Protein AF-A0A392RYG5-F1 (afdb_monomer_lite)

Secondary structure (DSSP, 8-state):
-----PPPBPGGG--TT-S---B-EEEEEEEEEEETTEEEEEEEEEES--

pLDDT: mean 88.22, std 14.34, range [43.12, 97.75]

Structure (mmCIF, N/CA/C/O backbone):
data_AF-A0A392RYG5-F1
#
_entry.id   AF-A0A392RYG5-F1
#
loop_
_atom_site.group_PDB
_atom_site.id
_atom_site.type_symbol
_atom_site.label_atom_id
_atom_site.label_alt_id
_atom_site.label_comp_id
_atom_site.label_asym_id
_atom_site.label_entity_id
_atom_site.label_seq_id
_atom_site.pdbx_PDB_ins_code
_atom_site.Cartn_x
_atom_site.Cartn_y
_atom_site.Cartn_z
_atom_site.occupancy
_atom_site.B_iso_or_equiv
_atom_site.auth_seq_id
_atom_site.auth_comp_id
_atom_site.auth_asym_id
_atom_site.auth_atom_id
_atom_site.pdbx_PDB_model_num
ATOM 1 N N . ILE A 1 1 ? 11.973 22.342 -21.974 1.00 51.44 1 ILE A N 1
ATOM 2 C CA . ILE A 1 1 ? 12.334 21.486 -20.817 1.00 51.44 1 ILE A CA 1
ATOM 3 C C . ILE A 1 1 ? 11.720 20.121 -21.094 1.00 51.44 1 ILE A C 1
ATOM 5 O O . ILE A 1 1 ? 10.498 20.073 -21.168 1.00 51.44 1 ILE A O 1
ATOM 9 N N . PRO A 1 2 ? 12.487 19.053 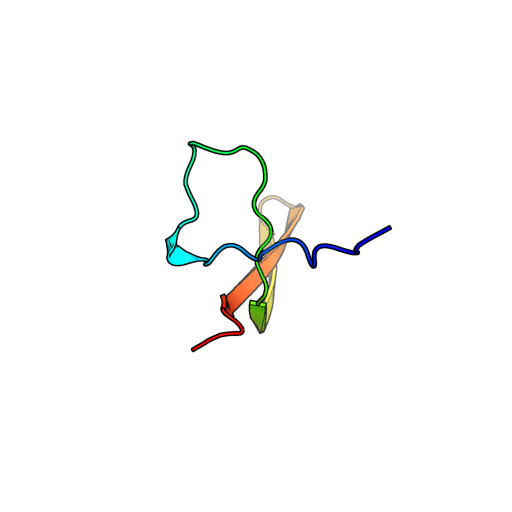-21.370 1.00 43.12 2 PRO A N 1
ATOM 10 C CA . PRO A 1 2 ? 11.875 17.761 -21.635 1.00 43.12 2 PRO A CA 1
ATOM 11 C C . PRO A 1 2 ? 11.278 17.248 -20.322 1.00 43.12 2 PRO A C 1
ATOM 13 O O . PRO A 1 2 ? 11.992 17.012 -19.349 1.00 43.12 2 PRO A O 1
ATOM 16 N N . THR A 1 3 ? 9.957 17.121 -20.270 1.00 53.12 3 THR A N 1
ATOM 17 C CA . THR A 1 3 ? 9.251 16.427 -19.195 1.00 53.12 3 THR A CA 1
ATOM 18 C C . THR A 1 3 ? 9.555 14.940 -19.323 1.00 53.12 3 THR A C 1
ATOM 20 O O . THR A 1 3 ? 8.813 14.206 -19.969 1.00 53.12 3 THR A O 1
ATOM 23 N N . MET A 1 4 ? 10.670 14.492 -18.735 1.00 56.88 4 MET A N 1
ATOM 24 C CA . MET A 1 4 ? 10.863 13.075 -18.426 1.00 56.88 4 MET A CA 1
ATOM 25 C C . MET A 1 4 ? 9.670 12.661 -17.569 1.00 56.88 4 MET A C 1
ATOM 27 O O . MET A 1 4 ? 9.561 13.064 -16.407 1.00 56.88 4 MET A O 1
ATOM 31 N N . SER A 1 5 ? 8.745 11.892 -18.140 1.00 59.16 5 SER A N 1
ATOM 32 C CA . SER A 1 5 ? 7.736 11.201 -17.352 1.00 59.16 5 SER A CA 1
ATOM 33 C C . SER A 1 5 ? 8.504 10.323 -16.370 1.00 59.16 5 SER A C 1
ATOM 35 O O . SER A 1 5 ? 9.096 9.327 -16.781 1.00 59.16 5 SER A O 1
ATOM 37 N N . ARG A 1 6 ? 8.607 10.746 -15.101 1.00 65.00 6 ARG A N 1
ATOM 38 C CA . ARG A 1 6 ? 9.330 9.990 -14.067 1.00 65.00 6 ARG A CA 1
ATOM 39 C C . ARG A 1 6 ? 8.860 8.541 -14.136 1.00 65.00 6 ARG A C 1
ATOM 41 O O . ARG A 1 6 ? 7.664 8.317 -13.908 1.00 65.00 6 ARG A O 1
ATOM 48 N N . ALA A 1 7 ? 9.784 7.638 -14.472 1.00 79.25 7 ALA A N 1
ATOM 49 C CA . ALA A 1 7 ? 9.536 6.208 -14.552 1.00 79.25 7 ALA A CA 1
ATOM 50 C C . ALA A 1 7 ? 8.857 5.739 -13.264 1.00 79.25 7 ALA A C 1
ATOM 52 O O . ALA A 1 7 ? 9.120 6.277 -12.183 1.00 79.25 7 ALA A O 1
ATOM 53 N N . VAL A 1 8 ? 7.923 4.812 -13.417 1.00 88.62 8 VAL A N 1
ATOM 54 C CA . VAL A 1 8 ? 7.231 4.191 -12.293 1.00 88.62 8 VAL A CA 1
ATOM 55 C C . VAL A 1 8 ? 7.970 2.909 -11.941 1.00 88.62 8 VAL A C 1
ATOM 57 O O . VAL A 1 8 ? 8.450 2.207 -12.829 1.00 88.62 8 VAL A O 1
ATOM 60 N N . ASP A 1 9 ? 8.117 2.659 -10.650 1.00 92.06 9 ASP A N 1
ATOM 61 C CA . ASP A 1 9 ? 8.692 1.433 -10.115 1.00 92.06 9 ASP A CA 1
ATOM 62 C C . ASP A 1 9 ? 7.611 0.326 -10.124 1.00 92.06 9 ASP A C 1
ATOM 64 O O . ASP A 1 9 ? 6.425 0.643 -9.989 1.00 92.06 9 ASP A O 1
ATOM 68 N N . ASN A 1 10 ? 7.994 -0.952 -10.262 1.00 92.69 10 ASN A N 1
ATOM 69 C CA . ASN A 1 10 ? 7.049 -2.066 -10.078 1.00 92.69 10 ASN A CA 1
ATOM 70 C C . ASN A 1 10 ? 6.886 -2.378 -8.589 1.00 92.69 10 ASN A C 1
ATOM 72 O O . ASN A 1 10 ? 7.858 -2.302 -7.831 1.00 92.69 10 ASN A O 1
ATOM 76 N N . ILE A 1 11 ? 5.708 -2.853 -8.179 1.00 94.06 11 ILE A N 1
ATOM 77 C CA . ILE A 1 11 ? 5.461 -3.269 -6.787 1.00 94.06 11 ILE A CA 1
ATOM 78 C C . ILE A 1 11 ? 6.462 -4.345 -6.338 1.00 94.06 11 ILE A C 1
ATOM 80 O O . ILE A 1 11 ? 6.967 -4.288 -5.218 1.00 94.06 11 ILE A O 1
ATOM 84 N N . LYS A 1 12 ? 6.802 -5.298 -7.217 1.00 94.06 12 LYS A N 1
ATOM 85 C CA . LYS A 1 12 ? 7.736 -6.400 -6.904 1.00 94.06 12 LYS A CA 1
ATOM 86 C C . LYS A 1 12 ? 9.157 -5.941 -6.554 1.00 94.06 12 LYS A C 1
ATOM 88 O O . LYS A 1 12 ? 9.915 -6.717 -5.981 1.00 94.06 12 LYS A O 1
ATOM 93 N N . ASP A 1 13 ? 9.523 -4.720 -6.938 1.00 93.12 13 ASP A N 1
ATOM 94 C CA . ASP A 1 13 ? 10.871 -4.190 -6.749 1.00 93.12 13 ASP A CA 1
ATOM 95 C C . ASP A 1 13 ? 11.000 -3.418 -5.420 1.00 93.12 13 ASP A C 1
ATOM 97 O O . ASP A 1 13 ? 12.119 -3.089 -5.025 1.00 93.12 13 ASP A O 1
ATOM 101 N N . ILE A 1 14 ? 9.890 -3.162 -4.707 1.00 94.12 14 ILE A N 1
ATOM 102 C CA . ILE A 1 14 ? 9.875 -2.435 -3.429 1.00 94.12 14 ILE A CA 1
ATOM 103 C C . ILE A 1 14 ? 10.728 -3.164 -2.388 1.00 94.12 14 ILE A C 1
ATOM 105 O O . ILE A 1 14 ? 10.551 -4.350 -2.116 1.00 94.12 14 ILE A O 1
ATOM 109 N N . ASN A 1 15 ? 11.659 -2.424 -1.789 1.00 95.56 15 ASN A N 1
ATOM 110 C CA . ASN A 1 15 ? 12.553 -2.900 -0.741 1.00 95.56 15 ASN A CA 1
ATOM 111 C C . ASN A 1 15 ? 13.130 -1.725 0.072 1.00 95.56 15 ASN A C 1
ATOM 113 O O . ASN A 1 15 ? 12.934 -0.558 -0.273 1.00 95.56 15 ASN A O 1
ATOM 117 N N . ASP A 1 16 ? 13.918 -2.049 1.099 1.00 96.69 16 ASP A N 1
ATOM 118 C CA . ASP A 1 16 ? 14.468 -1.078 2.057 1.00 96.69 16 ASP A CA 1
ATOM 119 C C . ASP A 1 16 ? 15.715 -0.316 1.562 1.00 96.69 16 ASP A C 1
ATOM 121 O O . ASP A 1 16 ? 16.284 0.490 2.294 1.00 96.69 16 ASP A O 1
ATOM 125 N N . LYS A 1 17 ? 16.184 -0.537 0.325 1.00 95.88 17 LYS A N 1
ATOM 126 C CA . LYS A 1 17 ? 17.381 0.144 -0.218 1.00 95.88 17 LYS A CA 1
ATOM 127 C C . LYS A 1 17 ? 17.106 1.577 -0.687 1.00 95.88 17 LYS A C 1
ATOM 129 O O . LYS A 1 17 ? 18.046 2.292 -1.030 1.00 95.88 17 LYS A O 1
ATOM 134 N N . LYS A 1 18 ? 15.837 1.984 -0.766 1.00 91.75 18 LYS A N 1
ATOM 135 C CA . LYS A 1 18 ? 15.379 3.295 -1.246 1.00 91.75 18 LYS A CA 1
ATOM 136 C C . LYS A 1 18 ? 14.284 3.803 -0.313 1.00 91.75 18 LYS A C 1
ATOM 138 O O . LYS A 1 18 ? 13.368 3.059 0.012 1.00 91.75 18 LYS A O 1
ATOM 143 N N . GLU A 1 19 ? 14.348 5.080 0.056 1.00 91.00 19 GLU A N 1
ATOM 144 C CA . GLU A 1 19 ? 13.381 5.684 0.986 1.00 91.00 19 GLU A CA 1
ATOM 145 C C . GLU A 1 19 ? 12.009 5.963 0.353 1.00 91.00 19 GLU A C 1
ATOM 147 O O . GLU A 1 19 ? 10.992 5.931 1.039 1.00 91.00 19 GLU A O 1
ATOM 152 N N . VAL A 1 20 ? 11.960 6.257 -0.953 1.00 92.25 20 VAL A N 1
ATOM 153 C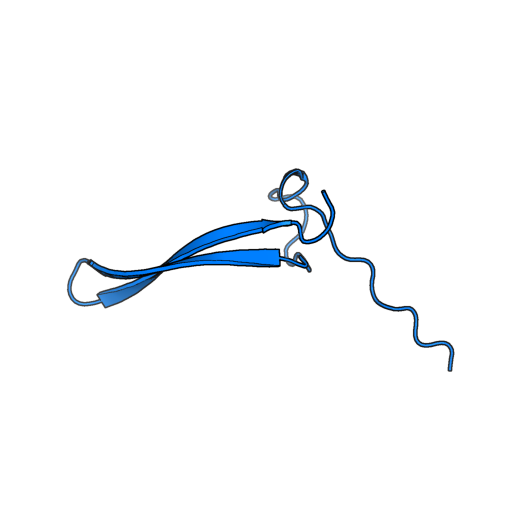 CA . VAL A 1 20 ? 10.727 6.681 -1.636 1.00 92.25 20 VAL A CA 1
ATOM 154 C C . VAL A 1 20 ? 10.555 5.946 -2.957 1.00 92.25 20 VAL A C 1
ATOM 156 O O . VAL A 1 20 ? 11.394 6.055 -3.848 1.00 92.25 20 VAL A O 1
ATOM 159 N N . TRP A 1 21 ? 9.424 5.267 -3.121 1.00 92.00 21 TRP A N 1
ATOM 160 C CA . TRP A 1 21 ? 9.035 4.570 -4.348 1.00 92.00 21 TRP A CA 1
ATOM 161 C C . TRP A 1 21 ? 7.900 5.316 -5.050 1.00 92.00 21 TRP A C 1
ATO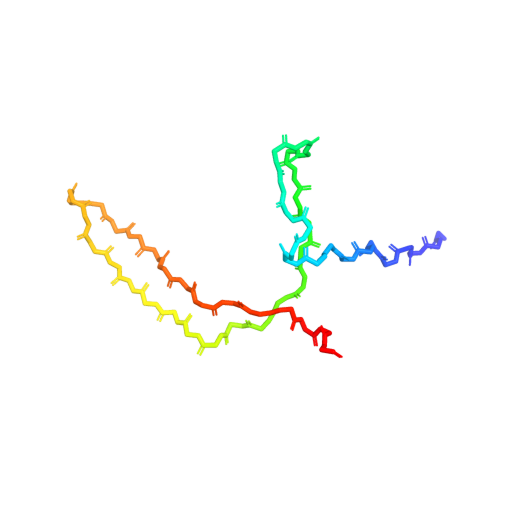M 163 O O . TRP A 1 21 ? 7.017 5.870 -4.395 1.00 92.00 21 TRP A O 1
ATOM 173 N N . LYS A 1 22 ? 7.912 5.347 -6.386 1.00 92.12 22 LYS A N 1
ATOM 174 C CA . LYS A 1 22 ? 6.811 5.901 -7.180 1.00 92.12 22 LYS A CA 1
ATOM 175 C C . LYS A 1 22 ? 6.201 4.781 -8.010 1.00 92.12 22 LYS A C 1
ATOM 177 O O . LYS A 1 22 ? 6.673 4.509 -9.106 1.00 92.12 22 LYS A O 1
ATOM 182 N N . VAL A 1 23 ? 5.131 4.179 -7.512 1.00 93.12 23 VAL A N 1
ATOM 183 C CA . VAL A 1 23 ? 4.411 3.102 -8.203 1.00 93.12 23 VAL A CA 1
ATOM 184 C C . VAL A 1 23 ? 3.175 3.637 -8.922 1.00 93.12 23 VAL A C 1
ATOM 186 O O . VAL A 1 23 ? 2.522 4.567 -8.445 1.00 93.12 23 VAL A O 1
ATOM 189 N N . ALA A 1 24 ? 2.849 3.061 -10.077 1.00 93.38 24 ALA A N 1
ATOM 190 C CA . ALA A 1 24 ? 1.553 3.261 -10.712 1.00 93.38 24 ALA A CA 1
ATOM 191 C C . ALA A 1 24 ? 0.709 2.016 -10.485 1.00 93.38 24 ALA A C 1
ATOM 193 O O . ALA A 1 24 ? 1.085 0.929 -10.921 1.00 93.38 24 ALA A O 1
ATOM 194 N N . VAL A 1 25 ? -0.457 2.189 -9.861 1.00 94.75 25 VAL A N 1
ATOM 195 C CA . VAL A 1 25 ? -1.279 1.062 -9.416 1.00 94.75 25 VAL A CA 1
ATOM 196 C C . VAL A 1 25 ? -2.751 1.222 -9.775 1.00 94.75 25 VAL A C 1
ATOM 198 O O . VAL A 1 25 ? -3.252 2.337 -9.927 1.00 94.75 25 VAL A O 1
ATOM 201 N N . LYS A 1 26 ? -3.449 0.093 -9.893 1.00 95.81 26 LYS A N 1
ATOM 202 C CA . LYS A 1 26 ? -4.908 0.005 -9.791 1.00 95.81 26 LYS A CA 1
ATOM 203 C C . LYS A 1 26 ? -5.256 -0.428 -8.372 1.00 95.81 26 LYS A C 1
ATOM 205 O O . LYS A 1 26 ? -4.620 -1.339 -7.845 1.00 95.81 26 LYS A O 1
ATOM 210 N N . VAL A 1 27 ? -6.252 0.223 -7.780 1.00 96.00 27 VAL A N 1
ATOM 211 C CA . VAL A 1 27 ? -6.849 -0.207 -6.511 1.00 96.00 27 VAL A CA 1
ATOM 212 C C . VAL A 1 27 ? -7.946 -1.203 -6.852 1.00 96.00 27 VAL A C 1
ATOM 214 O O . VAL A 1 27 ? -8.884 -0.847 -7.564 1.00 96.00 27 VAL A O 1
ATOM 217 N N . ASP A 1 28 ? -7.794 -2.440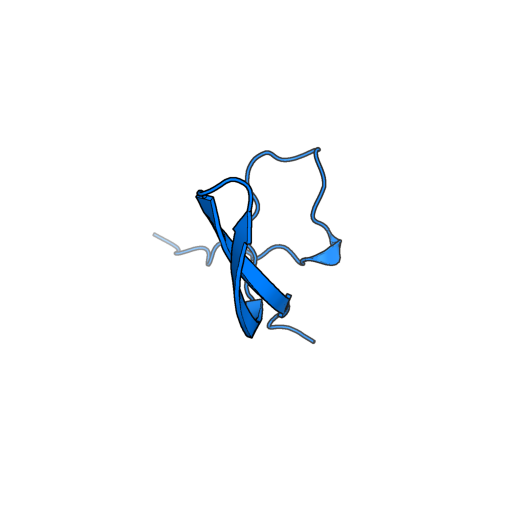 -6.393 1.00 96.75 28 ASP A N 1
ATOM 218 C CA . ASP A 1 28 ? -8.802 -3.481 -6.591 1.00 96.75 28 ASP A CA 1
ATOM 219 C C . ASP A 1 28 ? -9.811 -3.501 -5.433 1.00 96.75 28 ASP A C 1
ATOM 221 O O . ASP A 1 28 ? -10.987 -3.762 -5.667 1.00 96.75 28 ASP A O 1
ATOM 225 N N . ASP A 1 29 ? -9.372 -3.176 -4.211 1.00 97.75 29 ASP A N 1
ATOM 226 C CA . ASP A 1 29 ? -10.238 -3.058 -3.034 1.00 97.75 29 ASP A CA 1
ATOM 227 C C . ASP A 1 29 ? -9.636 -2.095 -1.992 1.00 97.75 29 ASP A C 1
ATOM 229 O O . ASP A 1 29 ? -8.412 -1.922 -1.929 1.00 97.75 29 ASP A O 1
ATOM 233 N N . ILE A 1 30 ? -10.489 -1.462 -1.184 1.00 97.50 30 ILE A N 1
ATOM 234 C CA . ILE A 1 30 ? -10.105 -0.572 -0.083 1.00 97.50 30 ILE A CA 1
ATOM 235 C C . ILE A 1 30 ? -11.135 -0.638 1.046 1.00 97.50 30 ILE A C 1
ATOM 237 O O . ILE A 1 30 ? -12.336 -0.485 0.825 1.00 97.50 30 ILE A O 1
ATOM 241 N N . TRP A 1 31 ? -10.661 -0.806 2.277 1.00 97.06 31 TRP A N 1
ATOM 242 C CA . TRP A 1 31 ? -11.513 -0.812 3.462 1.00 97.06 31 TRP A CA 1
ATOM 243 C C . TRP A 1 31 ? -10.832 -0.131 4.643 1.00 97.06 31 TRP A C 1
ATOM 245 O O . TRP A 1 31 ? -9.612 0.029 4.703 1.00 97.06 31 TRP A O 1
ATOM 255 N N . THR A 1 32 ? -11.654 0.266 5.607 1.00 97.00 32 THR A N 1
ATOM 256 C CA . THR A 1 32 ? -11.199 0.866 6.854 1.00 97.00 32 THR A CA 1
ATOM 257 C C . THR A 1 32 ? -11.158 -0.186 7.954 1.00 97.00 32 THR A C 1
ATOM 259 O O . THR A 1 32 ? -12.124 -0.924 8.152 1.00 97.00 32 THR A O 1
ATOM 262 N N . ILE A 1 33 ? -10.072 -0.213 8.721 1.00 96.19 33 ILE A N 1
ATOM 263 C CA . ILE A 1 33 ? -9.964 -0.981 9.961 1.00 96.19 33 ILE A C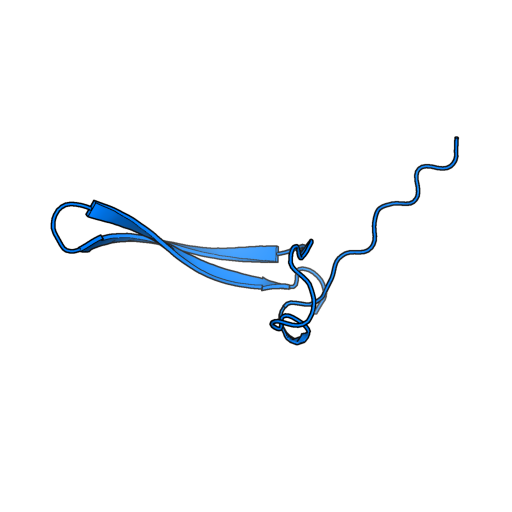A 1
ATOM 264 C C . ILE A 1 33 ? -9.758 -0.043 11.152 1.00 96.19 33 ILE A C 1
ATOM 266 O O . ILE A 1 33 ? -9.048 0.959 11.065 1.00 96.19 33 ILE A O 1
ATOM 270 N N . THR A 1 34 ? -10.324 -0.401 12.302 1.00 96.75 34 THR A N 1
ATOM 271 C CA . THR A 1 34 ? -10.074 0.306 13.564 1.00 96.75 34 THR A CA 1
ATOM 272 C C . THR A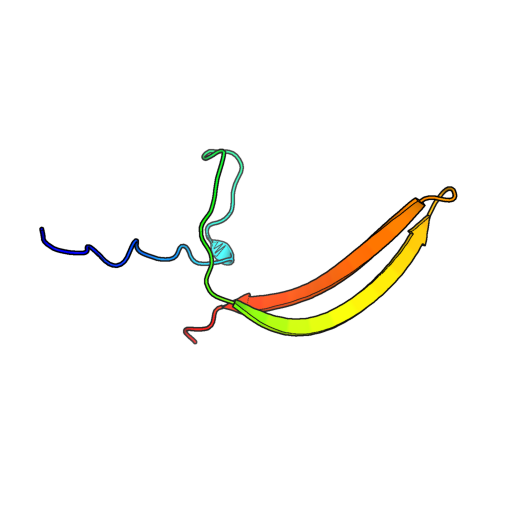 1 34 ? -9.266 -0.592 14.487 1.00 96.75 34 THR A C 1
ATOM 274 O O . THR A 1 34 ? -9.720 -1.670 14.869 1.00 96.75 34 THR A O 1
ATOM 277 N N . LYS A 1 35 ? -8.069 -0.150 14.881 1.00 93.12 35 LYS A N 1
ATOM 278 C CA . LYS A 1 35 ? -7.188 -0.869 15.810 1.00 93.12 35 LYS A CA 1
ATOM 279 C C . LYS A 1 35 ? -6.675 0.083 16.883 1.00 93.12 35 LYS A C 1
ATOM 281 O O . LYS A 1 35 ? -6.134 1.139 16.575 1.00 93.12 35 LYS A O 1
ATOM 286 N N . SER A 1 36 ? -6.840 -0.286 18.154 1.00 92.94 36 SER A N 1
ATOM 287 C CA . SER A 1 36 ? -6.402 0.529 19.302 1.00 92.94 36 SER A CA 1
ATOM 288 C C . SER A 1 36 ? -6.918 1.977 19.258 1.00 92.94 36 SER A C 1
ATOM 290 O O . SER A 1 36 ? -6.159 2.919 19.483 1.00 92.94 36 SER A O 1
ATOM 292 N N . SER A 1 37 ? -8.199 2.150 18.915 1.00 91.88 37 SER A N 1
ATOM 293 C CA . SER A 1 37 ? -8.861 3.457 18.744 1.00 91.88 37 SER A CA 1
ATOM 294 C C . SER A 1 37 ? -8.261 4.354 17.653 1.00 91.88 37 SER A C 1
ATOM 296 O O . SER A 1 37 ? -8.544 5.549 17.618 1.00 91.88 37 SER A O 1
ATOM 298 N N . LYS A 1 38 ? -7.438 3.794 16.761 1.00 95.62 38 LYS A N 1
ATOM 299 C CA . LYS A 1 38 ? -6.938 4.457 15.558 1.00 95.62 38 LYS A CA 1
ATOM 300 C C . LYS A 1 38 ? -7.575 3.828 14.328 1.00 95.62 38 LYS A C 1
ATOM 302 O O . LYS A 1 38 ? -7.742 2.611 14.266 1.00 95.62 38 LYS A O 1
ATOM 307 N N . GLU A 1 39 ? -7.918 4.675 13.375 1.00 96.00 39 GLU A N 1
ATOM 308 C CA . GLU A 1 39 ? -8.489 4.293 12.090 1.00 96.00 39 GLU A CA 1
ATOM 309 C C . GLU A 1 39 ? -7.369 4.183 11.048 1.00 96.00 39 GLU A C 1
ATOM 311 O O . GLU A 1 39 ? -6.487 5.043 10.982 1.00 96.00 39 GLU A O 1
ATOM 316 N N . TYR A 1 40 ? -7.385 3.108 10.265 1.00 95.50 40 TYR A N 1
ATOM 317 C CA . TYR A 1 40 ? -6.428 2.840 9.196 1.00 95.50 40 TYR A CA 1
ATOM 318 C C . TYR A 1 40 ? -7.183 2.446 7.931 1.00 95.50 40 TYR A C 1
ATOM 320 O O . TYR A 1 40 ? -8.234 1.815 8.011 1.00 95.50 40 TYR A O 1
ATOM 328 N N . ALA A 1 41 ? -6.616 2.763 6.772 1.00 95.44 41 ALA A N 1
ATOM 329 C CA . ALA A 1 41 ? -7.061 2.213 5.500 1.00 95.44 41 ALA A CA 1
ATOM 330 C C . ALA A 1 41 ? -6.137 1.060 5.101 1.00 95.44 41 ALA A C 1
ATOM 332 O O . ALA A 1 41 ? -4.914 1.217 5.085 1.00 95.44 41 ALA A O 1
ATOM 333 N N . GLU A 1 42 ? -6.725 -0.075 4.758 1.00 97.00 42 GLU A N 1
ATOM 334 C CA . GLU A 1 42 ? -6.048 -1.181 4.093 1.00 97.00 42 GLU A CA 1
ATOM 335 C C . GLU A 1 42 ? -6.544 -1.260 2.648 1.00 97.00 42 GLU A C 1
ATOM 337 O O . GLU A 1 42 ? -7.680 -0.897 2.340 1.00 97.00 42 GLU A O 1
ATOM 342 N N . MET A 1 43 ? -5.667 -1.677 1.737 1.00 97.19 43 MET A N 1
ATOM 343 C CA . MET A 1 43 ? -5.963 -1.700 0.308 1.00 97.19 43 MET A CA 1
ATOM 344 C C . MET A 1 43 ? -5.267 -2.860 -0.391 1.00 97.19 43 MET A C 1
ATOM 346 O O . MET A 1 43 ? -4.136 -3.215 -0.054 1.00 97.19 43 MET A O 1
ATOM 350 N N . ILE A 1 44 ? -5.931 -3.399 -1.412 1.00 96.81 44 ILE A N 1
ATOM 351 C CA . ILE A 1 44 ? -5.339 -4.331 -2.371 1.00 96.81 44 ILE A CA 1
ATOM 352 C C . ILE A 1 44 ? -5.033 -3.547 -3.642 1.00 96.81 44 ILE A C 1
ATOM 354 O O . ILE A 1 44 ? -5.919 -2.950 -4.259 1.00 96.81 44 ILE A O 1
ATOM 358 N N . ILE A 1 45 ? -3.758 -3.546 -4.024 1.00 96.38 45 ILE A N 1
ATOM 359 C CA . ILE A 1 45 ? -3.246 -2.829 -5.190 1.00 96.38 45 ILE A CA 1
ATOM 360 C C . ILE A 1 45 ? -2.483 -3.772 -6.116 1.00 96.38 45 ILE A C 1
ATOM 362 O O . ILE A 1 45 ? -1.845 -4.725 -5.669 1.00 96.38 45 ILE A O 1
ATOM 366 N N . ARG A 1 46 ? -2.507 -3.468 -7.412 1.00 95.50 46 ARG A N 1
ATOM 367 C CA . ARG A 1 46 ? -1.714 -4.147 -8.447 1.00 95.50 46 ARG A CA 1
ATOM 368 C C . ARG A 1 46 ? -1.091 -3.138 -9.400 1.00 95.50 46 ARG A C 1
ATOM 370 O O . ARG A 1 46 ? -1.653 -2.060 -9.594 1.00 95.50 46 ARG A O 1
ATOM 377 N N . ASP A 1 47 ? 0.035 -3.484 -10.016 1.00 94.94 47 ASP A N 1
ATOM 378 C CA . ASP A 1 47 ? 0.682 -2.641 -11.027 1.00 94.94 47 ASP A CA 1
ATOM 379 C C . ASP A 1 47 ? -0.282 -2.332 -12.195 1.00 94.94 47 ASP A C 1
ATOM 381 O O . ASP A 1 47 ? -1.108 -3.168 -12.579 1.00 94.94 47 ASP A O 1
ATOM 385 N N . ILE A 1 48 ? -0.211 -1.122 -12.776 1.00 89.62 48 ILE A N 1
ATOM 386 C CA . ILE A 1 48 ? -1.043 -0.806 -13.959 1.00 89.62 48 ILE A CA 1
ATOM 387 C C . ILE A 1 48 ? -0.599 -1.573 -15.207 1.00 89.62 48 ILE A C 1
ATOM 389 O O . ILE A 1 48 ? -1.410 -1.763 -16.116 1.00 89.62 48 ILE A O 1
ATOM 393 N N . GLN A 1 49 ? 0.686 -1.928 -15.272 1.00 72.00 49 GLN A N 1
ATOM 394 C CA . GLN A 1 49 ? 1.296 -2.653 -16.379 1.00 72.00 49 GLN A CA 1
ATOM 395 C C . GLN A 1 49 ? 1.319 -4.132 -15.998 1.00 72.00 49 GLN A C 1
ATOM 397 O O . GLN A 1 49 ? 1.989 -4.509 -15.040 1.00 72.00 49 GLN A O 1
ATOM 402 N N . VAL A 1 50 ? 0.531 -4.932 -16.718 1.00 54.91 50 VAL A N 1
ATOM 403 C CA . VAL A 1 50 ? 0.552 -6.401 -16.659 1.00 54.91 50 VAL A CA 1
ATOM 404 C C . VAL A 1 50 ? 1.450 -6.905 -17.775 1.00 54.91 50 VAL A C 1
ATOM 406 O O . VAL A 1 50 ? 1.304 -6.365 -18.897 1.00 54.91 50 VAL A O 1
#

Sequence (50 aa):
IPTMSRAVDNIKDINDKKEVWKVAVKVDDIWTITKSSKEYAEMIIRDIQV

Radius of gyration: 14.83 Å; chains: 1; bounding box: 29×28×41 Å

Organism: NCBI:txid97028

Foldseek 3Di:
DDPPPPDADAPVVDDDPDDDHHAAWDWPDKDWDADPNDIDIDTDIHGPPD